Protein AF-J9FIU7-F1 (afdb_monomer_lite)

Foldseek 3Di:
DDDAAEAEDEDDDPPDDCQVVLVVCQVHHPEYEYDYDCLVVNVVNCVVSVHDYHYDPDDD

Radius of gyration: 11.37 Å; chains: 1; bounding box: 30×19×34 Å

Organism: NCBI:txid749906

InterPro domains:
  IPR036615 Mur ligase, C-terminal domain superfamily [G3DSA:3.90.190.20] (1-59)
  IPR036615 Mur ligase, C-terminal domain superfamily [SSF53244] (2-47)

Secondary structure (DSSP, 8-state):
--PPPEEEEESS------HHHHHHHHHH-SEEEEESTTHHHHHHHHHHHT--EEE-----

pLDDT: mean 82.59, std 11.08, range [41.91, 91.31]

Sequence (60 aa):
ENGHIILLAGGHDKMTELEPMMAVIKEKVDTLILLGEARERFNAAAVACGVPHFACRFLC

Structure (mmCIF, N/CA/C/O backbone):
data_AF-J9FIU7-F1
#
_entry.id   AF-J9FIU7-F1
#
loop_
_atom_site.group_PDB
_atom_site.id
_atom_site.type_symbol
_atom_site.label_atom_id
_atom_site.label_alt_id
_atom_site.label_comp_id
_atom_site.label_asym_id
_atom_site.label_entity_id
_atom_site.label_seq_id
_atom_site.pdbx_PDB_ins_code
_atom_site.Cartn_x
_atom_site.C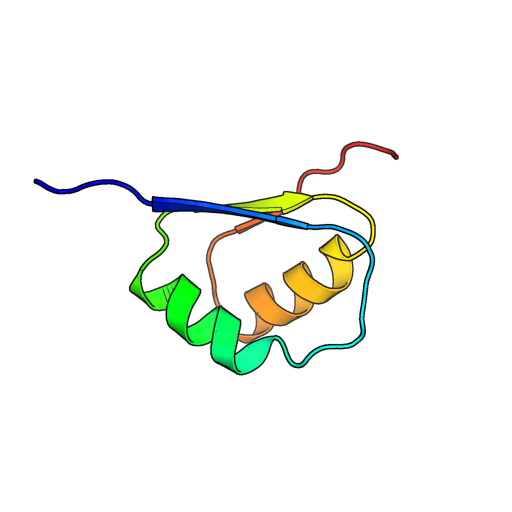artn_y
_atom_site.Cartn_z
_atom_site.occupancy
_atom_site.B_iso_or_equiv
_atom_site.auth_seq_id
_atom_site.auth_comp_id
_atom_site.auth_asym_id
_atom_site.auth_atom_id
_atom_site.pdbx_PDB_model_num
ATOM 1 N N . GLU A 1 1 ? -12.402 6.961 18.989 1.00 48.84 1 GLU A N 1
ATOM 2 C CA . GLU A 1 1 ? -12.786 7.183 17.581 1.00 48.84 1 GLU A CA 1
ATOM 3 C C . GLU A 1 1 ? -11.940 6.248 16.723 1.00 48.84 1 GLU A C 1
ATOM 5 O O . GLU A 1 1 ? -10.723 6.282 16.857 1.00 48.84 1 GLU A O 1
ATOM 10 N N . ASN A 1 2 ? -12.555 5.351 15.943 1.00 66.06 2 ASN A N 1
ATOM 11 C CA . ASN A 1 2 ? -11.841 4.453 15.024 1.00 66.06 2 ASN A CA 1
ATOM 12 C C . ASN A 1 2 ? -11.524 5.229 13.740 1.00 66.06 2 ASN A C 1
ATOM 14 O O . ASN A 1 2 ? -12.335 5.262 12.819 1.00 66.06 2 ASN A O 1
ATOM 18 N N . GLY A 1 3 ? -10.382 5.913 13.711 1.00 79.50 3 GLY A N 1
ATOM 19 C CA . GLY A 1 3 ? -9.873 6.503 12.476 1.00 79.50 3 GLY A CA 1
ATOM 20 C C . GLY A 1 3 ? -9.322 5.407 11.570 1.00 79.50 3 GLY A C 1
ATOM 21 O O . GLY A 1 3 ? -8.504 4.613 12.023 1.00 79.50 3 GLY A O 1
ATOM 22 N N . HIS A 1 4 ? -9.758 5.371 10.312 1.00 87.12 4 HIS A N 1
ATOM 23 C CA . HIS A 1 4 ? -9.152 4.502 9.307 1.00 87.12 4 HIS A CA 1
ATOM 24 C C . HIS A 1 4 ? -7.887 5.152 8.755 1.00 87.12 4 HIS A C 1
ATOM 26 O O . HIS A 1 4 ? -7.904 6.322 8.360 1.00 87.12 4 HIS A O 1
ATOM 32 N N . ILE A 1 5 ? -6.794 4.399 8.709 1.00 90.38 5 ILE A N 1
ATOM 33 C CA . ILE A 1 5 ? -5.511 4.869 8.193 1.00 90.38 5 ILE A CA 1
ATOM 34 C C . ILE A 1 5 ? -5.321 4.323 6.781 1.00 90.38 5 ILE A C 1
ATOM 36 O O . ILE A 1 5 ? -5.197 3.117 6.563 1.00 90.38 5 ILE A O 1
ATOM 40 N N . ILE A 1 6 ? -5.256 5.241 5.816 1.00 90.44 6 ILE A N 1
ATOM 41 C CA . ILE A 1 6 ? -4.936 4.942 4.420 1.00 90.44 6 ILE A CA 1
ATOM 42 C C . ILE A 1 6 ? -3.526 5.462 4.137 1.00 90.44 6 ILE A C 1
ATOM 44 O O . ILE A 1 6 ? -3.278 6.665 4.217 1.00 90.44 6 ILE A O 1
ATOM 48 N N . LEU A 1 7 ? -2.600 4.563 3.801 1.00 90.12 7 LEU A N 1
ATOM 49 C CA . LEU A 1 7 ? -1.218 4.901 3.470 1.00 90.12 7 LEU A CA 1
ATOM 50 C C . LEU A 1 7 ? -1.013 4.890 1.956 1.00 90.12 7 LEU A C 1
ATOM 52 O O . LEU A 1 7 ? -1.186 3.863 1.301 1.00 90.12 7 LEU A O 1
ATOM 56 N N . LEU A 1 8 ? -0.577 6.023 1.412 1.00 90.00 8 LEU A N 1
ATOM 57 C CA . LEU A 1 8 ? -0.089 6.126 0.040 1.00 90.00 8 LEU A CA 1
ATOM 58 C C . LEU A 1 8 ? 1.435 5.974 0.069 1.00 90.00 8 LEU A C 1
ATOM 60 O O . LEU A 1 8 ? 2.129 6.848 0.587 1.00 90.00 8 LEU A O 1
ATOM 64 N N . ALA A 1 9 ? 1.959 4.866 -0.454 1.00 87.12 9 ALA A N 1
ATOM 65 C CA . ALA A 1 9 ? 3.395 4.604 -0.496 1.00 87.12 9 ALA A CA 1
ATOM 66 C C . ALA A 1 9 ? 3.859 4.446 -1.943 1.00 87.12 9 ALA A C 1
ATOM 68 O O . ALA A 1 9 ? 3.305 3.671 -2.718 1.00 87.12 9 ALA A O 1
ATOM 69 N N . GLY A 1 10 ? 4.879 5.195 -2.335 1.00 82.19 10 GLY A N 1
ATOM 70 C CA . GLY A 1 10 ? 5.318 5.203 -3.720 1.00 82.19 10 GLY A CA 1
ATOM 71 C C . GLY A 1 10 ? 6.289 6.328 -4.014 1.00 82.19 10 GLY A C 1
ATOM 72 O O . GLY A 1 10 ? 6.308 7.334 -3.307 1.00 82.19 10 GLY A O 1
ATOM 73 N N . GLY A 1 11 ? 7.106 6.157 -5.048 1.00 80.56 11 GLY A N 1
ATOM 74 C CA . GLY A 1 11 ? 8.102 7.147 -5.447 1.00 80.56 11 GLY A CA 1
ATOM 75 C C . GLY A 1 11 ? 9.325 6.520 -6.103 1.00 80.56 11 GLY A C 1
ATOM 76 O O . GLY A 1 11 ? 9.273 5.381 -6.569 1.00 80.56 11 GLY A O 1
ATOM 77 N N . HIS A 1 12 ? 10.414 7.287 -6.128 1.00 73.81 12 HIS A N 1
ATOM 78 C CA . HIS A 1 12 ? 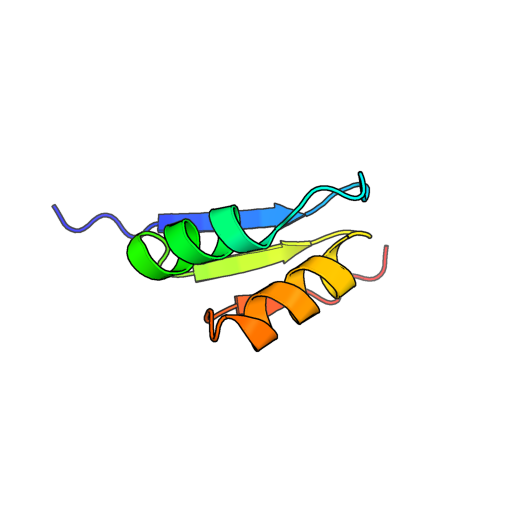11.700 6.836 -6.644 1.00 73.81 12 HIS A CA 1
ATOM 79 C C . HIS A 1 12 ? 12.344 5.838 -5.679 1.00 73.81 12 HIS A C 1
ATOM 81 O O . HIS A 1 12 ? 12.423 6.079 -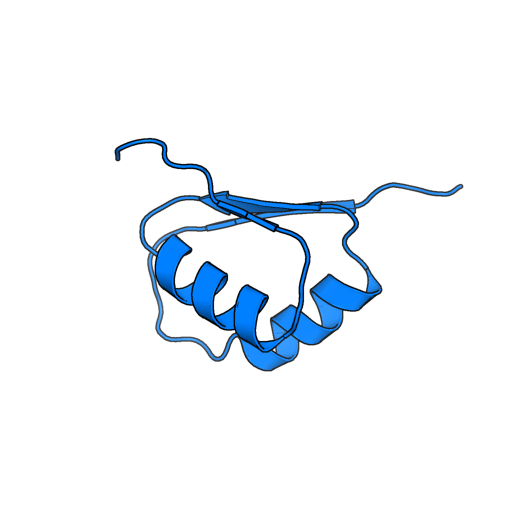4.470 1.00 73.81 12 HIS A O 1
ATOM 87 N N . ASP A 1 13 ? 12.789 4.711 -6.218 1.00 74.38 13 ASP A N 1
ATOM 88 C CA . ASP A 1 13 ? 13.358 3.623 -5.441 1.00 74.38 13 ASP A CA 1
ATOM 89 C C . ASP A 1 13 ? 14.751 3.982 -4.902 1.00 74.38 13 ASP A C 1
ATOM 91 O O . ASP A 1 13 ? 15.681 4.254 -5.655 1.00 74.38 13 ASP A O 1
ATOM 95 N N . LYS A 1 14 ? 14.896 3.972 -3.572 1.00 71.69 14 LYS A N 1
ATOM 96 C CA . LYS A 1 14 ? 16.153 4.281 -2.869 1.00 71.69 14 LYS A CA 1
ATOM 97 C C . LYS A 1 14 ? 16.820 3.057 -2.244 1.00 71.69 14 LYS A C 1
ATOM 99 O O . LYS A 1 14 ? 17.710 3.214 -1.413 1.00 71.69 14 LYS A O 1
ATOM 104 N N . MET A 1 15 ? 16.395 1.844 -2.603 1.00 71.75 15 MET A N 1
ATOM 105 C CA . MET A 1 15 ? 16.989 0.599 -2.105 1.00 71.75 15 MET A CA 1
ATOM 106 C C . MET A 1 15 ? 16.957 0.427 -0.573 1.00 71.75 15 MET A C 1
ATOM 108 O O . MET A 1 15 ? 17.827 -0.220 -0.003 1.00 71.75 15 MET A O 1
ATOM 112 N N . THR A 1 16 ? 15.961 0.991 0.109 1.00 76.12 16 THR A N 1
ATOM 113 C CA . THR A 1 16 ? 15.835 0.888 1.573 1.00 76.12 16 THR A CA 1
ATOM 114 C C . THR A 1 16 ? 15.192 -0.438 1.991 1.00 76.12 16 THR A C 1
ATOM 116 O O . THR A 1 16 ? 14.386 -1.002 1.248 1.00 76.12 16 THR A O 1
ATOM 119 N N . GLU A 1 17 ? 15.534 -0.935 3.182 1.00 80.19 17 GLU A N 1
ATOM 120 C CA . GLU A 1 17 ? 14.890 -2.109 3.777 1.00 80.19 17 GLU A CA 1
ATOM 121 C C . GLU A 1 17 ? 13.416 -1.813 4.088 1.00 80.19 17 GLU A C 1
ATOM 123 O O . GLU A 1 17 ? 13.090 -0.881 4.822 1.00 80.19 17 GLU A O 1
ATOM 128 N N . LEU A 1 18 ? 12.514 -2.603 3.501 1.00 83.81 18 LEU A N 1
ATOM 129 C CA . LEU A 1 18 ? 11.063 -2.390 3.590 1.00 83.81 18 LEU A CA 1
ATOM 130 C C . LEU A 1 18 ? 10.394 -3.239 4.675 1.00 83.81 18 LEU A C 1
ATOM 132 O O . LEU A 1 18 ? 9.280 -2.936 5.091 1.00 83.81 18 LEU A O 1
ATOM 136 N N . GLU A 1 19 ? 11.058 -4.289 5.148 1.00 83.00 19 GLU A N 1
ATOM 137 C CA . GLU A 1 19 ? 10.514 -5.246 6.115 1.00 83.00 19 GLU A CA 1
ATOM 138 C C . GLU A 1 19 ? 10.062 -4.611 7.448 1.00 83.00 19 GLU A C 1
ATOM 140 O O . GLU A 1 19 ? 8.898 -4.803 7.818 1.00 83.00 19 GLU A O 1
ATOM 145 N N . PRO A 1 20 ? 10.876 -3.786 8.144 1.00 86.25 20 PRO A N 1
ATOM 146 C CA . PRO A 1 20 ? 10.433 -3.157 9.391 1.00 86.25 20 PRO A CA 1
ATOM 147 C C . PRO A 1 20 ? 9.258 -2.194 9.175 1.00 86.25 20 PRO A C 1
ATOM 149 O O . PRO A 1 20 ? 8.392 -2.056 10.037 1.00 86.25 20 PRO A O 1
ATOM 152 N N . MET A 1 21 ? 9.181 -1.562 8.001 1.00 87.56 21 MET A N 1
ATOM 153 C CA . MET A 1 21 ? 8.058 -0.702 7.631 1.00 87.56 21 MET A CA 1
ATOM 154 C C . MET A 1 21 ? 6.780 -1.521 7.393 1.00 87.56 21 MET A C 1
ATOM 156 O O . MET A 1 21 ? 5.714 -1.135 7.871 1.00 87.56 21 MET A O 1
ATOM 160 N N . MET A 1 22 ? 6.871 -2.667 6.712 1.00 89.06 22 MET A N 1
ATOM 161 C CA . MET A 1 22 ? 5.720 -3.542 6.451 1.00 89.06 22 MET A CA 1
ATOM 162 C C . MET A 1 22 ? 5.092 -4.086 7.737 1.00 89.06 22 MET A C 1
ATOM 164 O O . MET A 1 22 ? 3.868 -4.199 7.808 1.00 89.06 22 MET A O 1
ATOM 168 N N . ALA A 1 23 ? 5.896 -4.360 8.768 1.00 89.38 23 ALA A N 1
ATOM 169 C CA . ALA A 1 23 ? 5.391 -4.778 10.075 1.00 89.38 23 ALA A CA 1
ATOM 170 C C . ALA A 1 23 ? 4.477 -3.714 10.710 1.00 89.38 23 ALA A C 1
ATOM 172 O O . ALA A 1 23 ? 3.379 -4.031 11.162 1.00 89.38 23 ALA A O 1
ATOM 173 N N . VAL A 1 24 ? 4.887 -2.441 10.670 1.00 90.00 24 VAL A N 1
ATOM 174 C CA . VAL A 1 24 ? 4.092 -1.326 11.213 1.00 90.00 24 VAL A CA 1
ATOM 175 C C . VAL A 1 24 ? 2.827 -1.089 10.391 1.00 90.00 24 VAL A C 1
ATOM 177 O O . VAL A 1 24 ? 1.760 -0.835 10.949 1.00 90.00 24 VAL A O 1
ATOM 180 N N . ILE A 1 25 ? 2.929 -1.191 9.064 1.00 91.31 25 ILE A N 1
ATOM 181 C CA . ILE A 1 25 ? 1.779 -1.043 8.165 1.00 91.31 25 ILE A CA 1
ATOM 182 C C . ILE A 1 25 ? 0.732 -2.110 8.474 1.00 91.31 25 ILE A C 1
ATOM 184 O O . ILE A 1 25 ? -0.443 -1.788 8.598 1.00 91.31 25 ILE A O 1
ATOM 188 N N . LYS A 1 26 ? 1.151 -3.362 8.668 1.00 88.94 26 LYS A N 1
ATOM 189 C CA . LYS A 1 26 ? 0.243 -4.465 8.994 1.00 88.94 26 LYS A CA 1
ATOM 190 C C . LYS A 1 26 ? -0.565 -4.227 10.271 1.00 88.94 26 LYS A C 1
ATOM 192 O O . LYS A 1 26 ? -1.701 -4.676 10.358 1.00 88.94 26 LYS A O 1
ATOM 197 N N . GLU A 1 27 ? 0.030 -3.564 11.258 1.00 90.56 27 GLU A N 1
ATOM 198 C CA . GLU A 1 27 ? -0.609 -3.303 12.549 1.00 90.56 27 GLU A CA 1
ATOM 199 C C . GLU A 1 27 ? -1.541 -2.085 12.508 1.00 90.56 27 GLU A C 1
ATOM 201 O O . GLU A 1 27 ? -2.567 -2.073 13.183 1.00 90.56 27 GLU A O 1
ATOM 206 N N . LYS A 1 28 ? -1.179 -1.049 11.740 1.00 89.75 28 LYS A N 1
ATOM 207 C CA . LYS A 1 28 ? -1.795 0.281 11.866 1.00 89.75 28 LYS A CA 1
ATOM 208 C C . LYS A 1 28 ? -2.550 0.765 10.638 1.00 89.75 28 LYS A C 1
ATOM 210 O O . LYS A 1 28 ? -3.275 1.742 10.755 1.00 89.75 28 LYS A O 1
ATOM 215 N N . VAL A 1 29 ? -2.349 0.167 9.468 1.00 91.00 29 VAL A N 1
ATOM 216 C CA . VAL A 1 29 ? -2.885 0.674 8.200 1.00 91.00 29 VAL A CA 1
ATOM 217 C C . VAL A 1 29 ? -4.000 -0.238 7.713 1.00 91.00 29 VAL A C 1
ATOM 219 O O . VAL A 1 29 ? -3.778 -1.412 7.432 1.00 91.00 29 VAL A O 1
ATOM 222 N N . ASP A 1 30 ? -5.191 0.330 7.544 1.00 89.56 30 ASP A N 1
ATOM 223 C CA . ASP A 1 30 ? -6.343 -0.372 6.978 1.00 89.56 30 ASP A CA 1
ATOM 224 C C . ASP A 1 30 ? -6.205 -0.562 5.465 1.00 89.56 30 ASP A C 1
ATOM 226 O O . ASP A 1 30 ? -6.693 -1.534 4.892 1.00 89.56 30 ASP A O 1
ATOM 230 N N . THR A 1 31 ? -5.591 0.402 4.775 1.00 89.50 31 THR A N 1
ATOM 231 C CA . THR A 1 31 ? -5.457 0.371 3.315 1.00 89.50 31 THR A CA 1
ATOM 232 C C . THR A 1 31 ? -4.116 0.934 2.86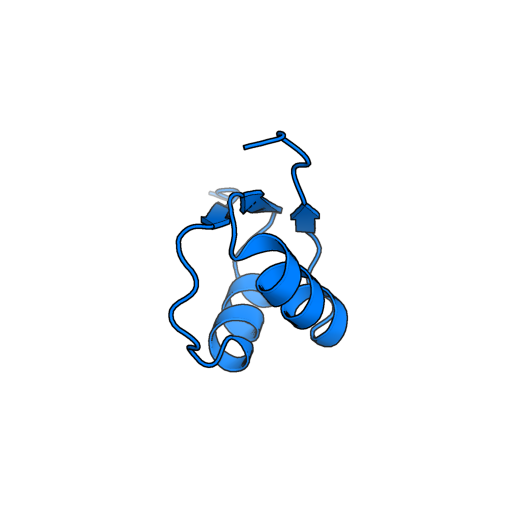7 1.00 89.50 31 THR A C 1
ATOM 234 O O . THR A 1 31 ? -3.813 2.102 3.097 1.00 89.50 31 THR A O 1
ATOM 237 N N . LEU A 1 32 ? -3.325 0.115 2.173 1.00 90.00 32 LEU A N 1
ATOM 238 C CA . LEU A 1 32 ? -2.076 0.518 1.528 1.00 90.00 32 LEU A CA 1
ATOM 239 C C . LEU A 1 32 ? -2.294 0.682 0.018 1.00 90.00 32 LEU A C 1
ATOM 241 O O . LEU A 1 32 ? -2.712 -0.263 -0.649 1.00 90.00 32 LEU A O 1
ATOM 245 N N . ILE A 1 33 ? -1.977 1.850 -0.537 1.00 91.12 33 ILE A N 1
ATOM 246 C CA . ILE A 1 33 ? -2.027 2.118 -1.981 1.00 91.12 33 ILE A CA 1
ATOM 247 C C . ILE A 1 33 ? -0.607 2.371 -2.484 1.00 91.12 33 ILE A C 1
ATOM 249 O O . ILE A 1 33 ? 0.068 3.292 -2.022 1.00 91.12 33 ILE A O 1
ATOM 253 N N . LEU A 1 34 ? -0.168 1.550 -3.438 1.00 89.56 34 LEU A N 1
ATOM 254 C CA . LEU A 1 34 ? 1.169 1.610 -4.019 1.00 89.56 34 LEU A CA 1
ATOM 255 C C . LEU A 1 34 ? 1.176 2.361 -5.352 1.00 89.56 34 LEU A C 1
ATOM 257 O O . LEU A 1 34 ? 0.408 2.022 -6.258 1.00 89.56 34 LEU A O 1
ATOM 261 N N . LEU A 1 35 ? 2.074 3.342 -5.478 1.00 88.75 35 LEU A N 1
ATOM 262 C CA . LEU A 1 35 ? 2.191 4.242 -6.632 1.00 88.75 35 LEU A CA 1
ATOM 263 C C . LEU A 1 35 ? 3.650 4.355 -7.131 1.00 88.75 35 LEU A C 1
ATOM 265 O O . LEU A 1 35 ? 4.597 4.137 -6.378 1.00 88.75 35 LEU A O 1
ATOM 269 N N . GLY A 1 36 ? 3.839 4.748 -8.394 1.00 81.88 36 GLY A N 1
ATOM 270 C CA . GLY A 1 36 ? 5.153 5.107 -8.958 1.00 81.88 36 GLY A CA 1
ATOM 271 C C . GLY A 1 36 ? 6.112 3.940 -9.246 1.00 81.88 36 GLY A C 1
ATOM 272 O O . GLY A 1 36 ? 5.722 2.772 -9.239 1.00 81.88 36 GLY A O 1
ATOM 273 N N . GLU A 1 37 ? 7.381 4.271 -9.513 1.00 80.38 37 GLU A N 1
ATOM 274 C CA . GLU A 1 37 ? 8.429 3.333 -9.963 1.00 80.38 37 GLU A CA 1
ATOM 275 C C . GLU A 1 37 ? 8.746 2.241 -8.929 1.00 80.38 37 GLU A C 1
ATOM 277 O O . GLU A 1 37 ? 8.861 1.066 -9.272 1.00 80.38 37 GLU A O 1
ATOM 282 N N . ALA A 1 38 ? 8.808 2.587 -7.638 1.00 80.69 38 ALA A N 1
ATOM 283 C CA . ALA A 1 38 ? 9.112 1.633 -6.567 1.00 80.69 38 ALA A CA 1
ATOM 284 C C . ALA A 1 38 ? 7.976 0.631 -6.268 1.00 80.69 38 ALA A C 1
ATOM 286 O O . ALA A 1 38 ? 8.146 -0.264 -5.434 1.00 80.69 38 ALA A O 1
ATOM 287 N N . ARG A 1 39 ? 6.818 0.746 -6.937 1.00 85.69 39 ARG A N 1
ATOM 288 C CA . ARG A 1 39 ? 5.627 -0.088 -6.707 1.00 85.69 39 ARG A CA 1
ATOM 289 C C . ARG A 1 39 ? 5.947 -1.577 -6.699 1.00 85.69 39 ARG A C 1
ATOM 291 O O . ARG A 1 39 ? 5.452 -2.281 -5.832 1.00 85.69 39 ARG A O 1
ATOM 298 N N . GLU A 1 40 ? 6.750 -2.070 -7.637 1.00 85.69 40 GLU A N 1
ATOM 299 C CA . GLU A 1 40 ? 7.013 -3.512 -7.770 1.00 85.69 40 GLU A CA 1
ATOM 300 C C . GLU A 1 40 ? 7.766 -4.081 -6.567 1.00 85.69 40 GLU A C 1
ATOM 302 O O . GLU A 1 40 ? 7.424 -5.153 -6.068 1.00 85.69 40 GLU A O 1
ATOM 307 N N . ARG A 1 41 ? 8.716 -3.314 -6.030 1.00 85.50 41 ARG A N 1
ATOM 308 C CA . ARG A 1 41 ? 9.452 -3.683 -4.819 1.00 85.50 41 ARG A CA 1
ATOM 309 C C . ARG A 1 41 ? 8.578 -3.640 -3.579 1.00 85.50 41 ARG A C 1
ATOM 311 O O . ARG A 1 41 ? 8.600 -4.574 -2.782 1.00 85.50 41 ARG A O 1
ATOM 318 N N . PHE A 1 42 ? 7.789 -2.577 -3.429 1.00 86.94 42 PHE A N 1
ATOM 319 C CA . PHE A 1 42 ? 6.840 -2.468 -2.323 1.00 86.94 42 PHE A CA 1
ATOM 320 C C . PHE A 1 42 ? 5.781 -3.567 -2.383 1.00 86.94 42 PHE A C 1
ATOM 322 O O . PHE A 1 42 ? 5.423 -4.116 -1.348 1.00 86.94 42 PHE A O 1
ATOM 329 N N . ASN A 1 43 ? 5.332 -3.937 -3.582 1.00 88.81 43 ASN A N 1
ATOM 330 C CA . ASN A 1 43 ? 4.390 -5.026 -3.806 1.00 88.81 43 ASN A CA 1
ATOM 331 C C . ASN A 1 43 ? 5.005 -6.370 -3.400 1.00 88.81 43 ASN A C 1
ATOM 333 O O . ASN A 1 43 ? 4.378 -7.127 -2.670 1.00 88.81 43 ASN A O 1
ATOM 337 N N . ALA A 1 44 ? 6.247 -6.654 -3.805 1.00 89.38 44 ALA A N 1
ATOM 338 C CA . ALA A 1 44 ? 6.943 -7.875 -3.399 1.00 89.38 44 ALA A CA 1
ATOM 339 C C . ALA A 1 44 ? 7.105 -7.970 -1.870 1.00 89.38 44 ALA A C 1
ATOM 341 O O . ALA A 1 44 ? 6.802 -9.009 -1.285 1.00 89.38 44 ALA A O 1
ATOM 342 N N . ALA A 1 45 ? 7.503 -6.874 -1.217 1.00 89.06 45 ALA A N 1
ATOM 343 C CA . ALA A 1 45 ? 7.618 -6.813 0.240 1.00 89.06 45 ALA A CA 1
ATOM 344 C C . ALA A 1 45 ? 6.253 -6.961 0.941 1.00 89.06 45 ALA A C 1
ATOM 346 O O . ALA A 1 45 ? 6.127 -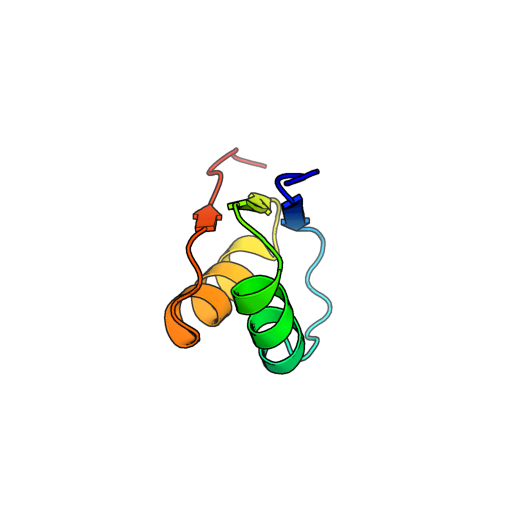7.719 1.900 1.00 89.06 45 ALA A O 1
ATOM 347 N N . ALA A 1 46 ? 5.207 -6.307 0.432 1.00 88.81 46 ALA A N 1
ATOM 348 C CA . ALA A 1 46 ? 3.857 -6.420 0.976 1.00 88.81 46 ALA A CA 1
ATOM 349 C C . ALA A 1 46 ? 3.291 -7.844 0.829 1.00 88.81 46 ALA A C 1
ATOM 351 O O . ALA A 1 46 ? 2.681 -8.354 1.768 1.00 88.81 46 ALA A O 1
ATOM 352 N N . VAL A 1 47 ? 3.534 -8.515 -0.305 1.00 89.81 47 VAL A N 1
ATOM 353 C CA . VAL A 1 47 ? 3.166 -9.926 -0.516 1.00 89.81 47 VAL A CA 1
ATOM 354 C C . VAL A 1 47 ? 3.915 -10.837 0.457 1.00 89.81 47 VAL A C 1
ATOM 356 O O . VAL A 1 47 ? 3.282 -11.676 1.094 1.00 89.81 47 VAL A O 1
ATOM 359 N N . ALA A 1 48 ? 5.227 -10.650 0.627 1.00 89.31 48 ALA A N 1
ATOM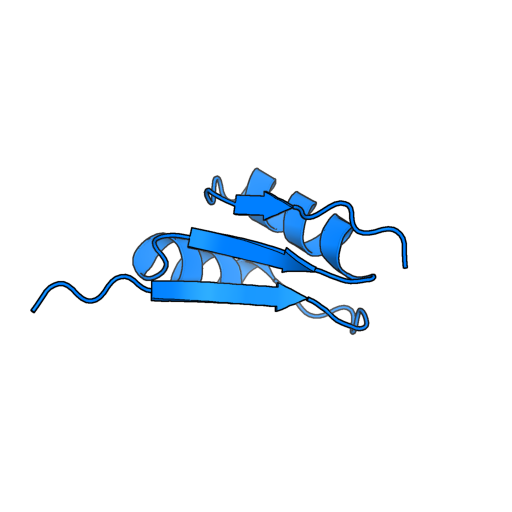 360 C CA . ALA A 1 48 ? 6.033 -11.450 1.552 1.00 89.31 48 ALA A CA 1
ATOM 361 C C . ALA A 1 48 ? 5.557 -11.322 3.013 1.00 89.31 48 ALA A C 1
ATOM 363 O O . ALA A 1 48 ? 5.532 -12.307 3.747 1.00 89.31 48 ALA A O 1
ATOM 364 N N . CYS A 1 49 ? 5.121 -10.128 3.425 1.00 86.69 49 CYS A N 1
ATOM 365 C CA . CYS A 1 49 ? 4.627 -9.864 4.781 1.00 86.69 49 CYS A CA 1
ATOM 366 C C . CYS A 1 49 ? 3.115 -10.132 4.968 1.00 86.69 49 CYS A C 1
ATOM 368 O O . CYS A 1 49 ? 2.600 -10.057 6.095 1.00 86.69 49 CYS A O 1
ATOM 370 N N . GLY A 1 50 ? 2.392 -10.445 3.886 1.00 87.38 50 GLY A N 1
ATOM 371 C CA . GLY A 1 50 ? 0.943 -10.664 3.892 1.00 87.38 50 GLY A CA 1
ATOM 372 C C . GLY A 1 50 ? 0.139 -9.402 4.222 1.00 87.38 50 GLY A C 1
ATOM 373 O O . GLY A 1 50 ? -0.832 -9.474 4.973 1.00 87.38 50 GLY A O 1
ATOM 374 N N . VAL A 1 51 ? 0.576 -8.243 3.727 1.00 87.50 51 VAL A N 1
ATOM 375 C CA . VAL A 1 51 ? -0.087 -6.948 3.936 1.00 87.50 51 VAL A CA 1
ATOM 376 C C . VAL A 1 51 ? -1.133 -6.723 2.834 1.00 87.50 51 VAL A C 1
ATOM 378 O O . VAL A 1 51 ? -0.782 -6.813 1.652 1.00 87.50 51 VAL A O 1
ATOM 381 N N . PRO A 1 52 ? -2.400 -6.405 3.166 1.00 84.56 52 PRO A N 1
ATOM 382 C CA . PRO A 1 52 ? -3.405 -6.048 2.169 1.00 84.56 52 PRO A CA 1
ATOM 383 C C . PRO A 1 52 ? -3.021 -4.734 1.482 1.00 84.56 52 PRO A C 1
ATOM 385 O O . PRO A 1 52 ? -2.766 -3.730 2.147 1.00 84.56 52 PRO A O 1
ATOM 388 N N . HIS A 1 53 ? -2.968 -4.728 0.152 1.00 89.56 53 HIS A N 1
ATOM 389 C CA . HIS A 1 53 ? -2.561 -3.548 -0.606 1.00 89.56 53 HIS A CA 1
ATOM 390 C C . HIS A 1 53 ? -3.204 -3.494 -1.990 1.00 89.56 53 HIS A C 1
ATOM 392 O O . HIS A 1 53 ? -3.544 -4.515 -2.586 1.00 89.56 53 HIS A O 1
ATOM 398 N N . PHE A 1 54 ? -3.312 -2.279 -2.518 1.00 89.38 54 PHE A N 1
ATOM 399 C CA . PHE A 1 54 ? -3.736 -1.994 -3.880 1.00 89.38 54 PHE A CA 1
ATOM 400 C C . PHE A 1 54 ? -2.563 -1.411 -4.661 1.00 89.38 54 PHE A C 1
ATOM 402 O O . PHE A 1 54 ? -2.095 -0.310 -4.379 1.00 89.38 54 PHE A O 1
ATOM 409 N N . ALA A 1 55 ? -2.083 -2.141 -5.664 1.00 82.81 55 ALA A N 1
ATOM 410 C CA . ALA A 1 55 ? -1.060 -1.647 -6.573 1.00 82.81 55 ALA A CA 1
ATOM 411 C C . ALA A 1 55 ? -1.728 -0.942 -7.758 1.00 82.81 55 ALA A C 1
ATOM 413 O O . ALA A 1 55 ? -2.301 -1.592 -8.634 1.00 82.81 55 ALA A O 1
ATOM 414 N N . CYS A 1 56 ? -1.664 0.390 -7.796 1.00 74.69 56 CYS A N 1
ATOM 415 C CA . CYS A 1 56 ? -2.272 1.134 -8.888 1.00 74.69 56 CYS A CA 1
ATOM 416 C C . CYS A 1 56 ? -1.393 1.033 -10.140 1.00 74.69 56 CYS A C 1
ATOM 418 O O . CYS A 1 56 ? -0.214 1.385 -10.119 1.00 74.69 56 CYS A O 1
ATOM 420 N N . ARG A 1 57 ? -1.972 0.557 -11.243 1.00 66.12 57 ARG A N 1
ATOM 421 C CA . ARG A 1 57 ? -1.330 0.507 -12.562 1.00 66.12 57 ARG A CA 1
ATOM 422 C C . ARG A 1 57 ? -1.683 1.777 -13.342 1.00 66.12 57 ARG A C 1
ATOM 424 O O . ARG A 1 57 ? -2.284 1.700 -14.406 1.00 66.12 57 ARG A O 1
ATOM 431 N N . PHE A 1 58 ? -1.362 2.951 -12.803 1.00 57.34 58 PHE A N 1
ATOM 432 C CA . PHE A 1 58 ? -1.261 4.128 -13.665 1.00 57.34 58 PHE A CA 1
ATOM 433 C C . PHE A 1 58 ? 0.053 3.992 -14.434 1.00 57.34 58 PHE A C 1
ATOM 435 O O . PHE A 1 58 ? 1.111 3.898 -13.815 1.00 57.34 58 PHE A O 1
ATOM 442 N N . LEU A 1 59 ? -0.035 3.894 -15.765 1.00 46.00 59 LEU A N 1
ATOM 443 C CA . LEU A 1 59 ? 1.119 4.083 -16.640 1.00 46.00 59 LEU A CA 1
ATOM 444 C C . LEU A 1 59 ? 1.703 5.463 -16.319 1.00 46.00 59 LEU A C 1
ATOM 446 O O . LEU A 1 59 ? 1.053 6.471 -16.596 1.00 46.00 59 LEU A O 1
ATOM 450 N N . CYS A 1 60 ? 2.884 5.494 -15.717 1.00 41.91 60 CYS A N 1
ATOM 451 C CA . CYS A 1 60 ? 3.787 6.627 -15.815 1.00 41.91 60 CYS A CA 1
ATOM 452 C C . CYS A 1 60 ? 4.989 6.157 -16.629 1.00 41.91 60 CYS A C 1
ATOM 454 O O . CYS A 1 60 ? 5.385 4.984 -16.426 1.00 41.91 60 CYS A O 1
#